Protein AF-A0A415TV42-F1 (afdb_monomer_lite)

Sequence (92 aa):
MTIKQRIFRTNSLMVLFSLVILLLIGGSMISIFKDRFLGWYSDNSKISEKYVDAYQKIENMDFSAGDWEQYAKAVRPYDFHLIVRDENGKEL

Organism: NCBI:txid166486

Foldseek 3Di:
DDPVVVVVVVVVVVVVVVVVVVCVVVVVVVVCCCCVVVVVCVVVVPPQVCPVVLVVVVVPDDVVVVPVVVVQVVNVVSVDGDFDADPVRDTD

Structure (mmCIF, N/CA/C/O backbone):
data_AF-A0A415TV42-F1
#
_entry.id   AF-A0A415TV42-F1
#
loop_
_atom_site.group_PDB
_a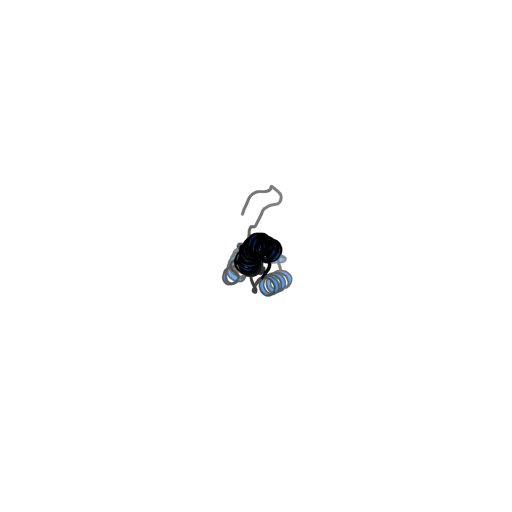tom_site.id
_atom_site.type_symbol
_atom_site.label_atom_id
_atom_site.label_alt_id
_atom_site.label_comp_id
_atom_site.label_asym_id
_atom_site.label_entity_id
_atom_site.label_seq_id
_atom_site.pdbx_PDB_ins_code
_atom_site.Cartn_x
_atom_site.Cartn_y
_atom_site.Cartn_z
_atom_site.occupancy
_atom_site.B_iso_or_equiv
_atom_site.auth_seq_id
_atom_site.auth_comp_id
_atom_site.auth_asym_id
_atom_site.auth_atom_id
_atom_site.pdbx_PDB_model_num
ATOM 1 N N . MET A 1 1 ? -32.907 -9.231 42.054 1.00 63.84 1 MET A N 1
ATOM 2 C CA . MET A 1 1 ? -31.463 -8.987 41.819 1.00 63.84 1 MET A CA 1
ATOM 3 C C . MET A 1 1 ? -30.930 -8.120 42.939 1.00 63.84 1 MET A C 1
ATOM 5 O O . MET A 1 1 ? -31.539 -7.098 43.229 1.00 63.84 1 MET A O 1
ATOM 9 N N . THR A 1 2 ? -29.836 -8.521 43.583 1.00 76.75 2 THR A N 1
ATOM 10 C CA . THR A 1 2 ? -29.212 -7.719 44.643 1.00 76.75 2 THR A CA 1
ATOM 11 C C . THR A 1 2 ? -28.475 -6.525 44.034 1.00 76.75 2 THR A C 1
ATOM 13 O O . THR A 1 2 ? -27.925 -6.609 42.937 1.00 76.75 2 THR A O 1
ATOM 16 N N . ILE A 1 3 ? -28.454 -5.393 44.739 1.00 73.44 3 ILE A N 1
ATOM 17 C CA . ILE A 1 3 ? -27.861 -4.124 44.273 1.00 73.44 3 ILE A CA 1
ATOM 18 C C . ILE A 1 3 ? -26.411 -4.306 43.782 1.00 73.44 3 ILE A C 1
ATOM 20 O O . ILE A 1 3 ? -26.024 -3.735 42.763 1.00 73.44 3 ILE A O 1
ATOM 24 N N . LYS A 1 4 ? -25.643 -5.199 44.423 1.00 72.88 4 LYS A N 1
ATOM 25 C CA . LYS A 1 4 ? -24.267 -5.551 44.032 1.00 72.88 4 LYS A CA 1
ATOM 26 C C . LYS A 1 4 ? -24.164 -6.151 42.620 1.00 72.88 4 LYS A C 1
ATOM 28 O O . LYS A 1 4 ? -23.258 -5.789 41.877 1.00 72.88 4 LYS A O 1
ATOM 33 N N . GLN A 1 5 ? -25.107 -7.007 42.211 1.00 71.38 5 GLN A N 1
ATOM 34 C CA . GLN A 1 5 ? -25.132 -7.588 40.857 1.00 71.38 5 GLN A CA 1
ATOM 35 C C . GLN A 1 5 ? -25.434 -6.540 39.782 1.00 71.38 5 GLN A C 1
ATOM 37 O O . GLN A 1 5 ? -24.939 -6.643 38.661 1.00 71.38 5 GLN A O 1
ATOM 42 N N . ARG A 1 6 ? -26.234 -5.522 40.118 1.00 75.19 6 ARG A N 1
ATOM 43 C CA . ARG A 1 6 ? -26.555 -4.423 39.201 1.00 75.19 6 ARG A CA 1
ATOM 44 C C . ARG A 1 6 ? -25.324 -3.549 38.950 1.00 75.19 6 ARG A C 1
ATOM 46 O O . ARG A 1 6 ? -25.031 -3.253 37.801 1.00 75.19 6 ARG A O 1
ATOM 53 N N . ILE A 1 7 ? -24.570 -3.230 40.005 1.00 77.81 7 ILE A N 1
ATOM 54 C CA . ILE A 1 7 ? -23.315 -2.464 39.919 1.00 77.81 7 ILE A CA 1
ATOM 55 C C . ILE A 1 7 ? -22.258 -3.237 39.122 1.00 77.81 7 ILE A C 1
ATOM 57 O O . ILE A 1 7 ? -21.636 -2.672 38.226 1.00 77.81 7 ILE A O 1
ATOM 61 N N . PHE A 1 8 ? -22.100 -4.537 39.392 1.00 77.06 8 PHE A N 1
ATOM 62 C CA . PHE A 1 8 ? -21.150 -5.381 38.664 1.00 77.06 8 PHE A CA 1
ATOM 63 C C . PHE A 1 8 ? -21.494 -5.470 37.171 1.00 77.06 8 PHE A C 1
ATOM 65 O O . PHE A 1 8 ? -20.622 -5.252 36.336 1.00 77.06 8 PHE A O 1
ATOM 72 N N . ARG A 1 9 ? -22.775 -5.684 36.817 1.00 77.81 9 ARG A N 1
ATOM 73 C CA . ARG A 1 9 ? -23.213 -5.689 35.410 1.00 77.81 9 ARG A CA 1
ATOM 74 C C . ARG A 1 9 ? -22.914 -4.369 34.717 1.00 77.81 9 ARG A C 1
ATOM 76 O O . ARG A 1 9 ? -22.378 -4.415 33.622 1.00 77.81 9 ARG A O 1
ATOM 83 N N . THR A 1 10 ? -23.226 -3.225 35.322 1.00 83.38 10 THR A N 1
ATOM 84 C CA . THR A 1 10 ? -23.003 -1.920 34.680 1.00 83.38 10 THR A CA 1
ATOM 85 C C . THR A 1 10 ? -21.517 -1.624 34.483 1.00 83.38 10 THR A C 1
ATOM 87 O O . THR A 1 10 ? -21.130 -1.160 33.414 1.00 83.38 10 THR A O 1
ATOM 90 N N . ASN A 1 11 ? -20.677 -1.950 35.470 1.00 82.25 11 ASN A N 1
ATOM 91 C CA . ASN A 1 11 ? -19.236 -1.711 35.391 1.00 82.25 11 ASN A CA 1
ATOM 92 C C . ASN A 1 11 ? -18.573 -2.616 34.336 1.00 82.25 11 ASN A C 1
ATOM 94 O O . ASN A 1 11 ? -17.824 -2.145 33.484 1.00 82.25 11 ASN A O 1
ATOM 98 N N . SER A 1 12 ? -18.933 -3.904 34.311 1.00 83.56 12 SER A N 1
ATOM 99 C CA . SER A 1 12 ? -18.489 -4.824 33.260 1.00 83.56 12 SER A CA 1
ATOM 100 C C . SER A 1 12 ? -19.004 -4.426 31.877 1.00 83.56 12 SER A C 1
ATOM 102 O O . SER A 1 12 ? -18.273 -4.580 30.905 1.00 83.56 12 SER A O 1
ATOM 104 N N . LEU A 1 13 ? -20.224 -3.887 31.766 1.00 88.31 13 LEU A N 1
ATOM 105 C CA . LEU A 1 13 ? -20.774 -3.444 30.481 1.00 88.31 13 LEU A CA 1
ATOM 106 C C . LEU A 1 13 ? -19.982 -2.268 29.904 1.00 88.31 13 LEU A C 1
ATOM 108 O O . LEU A 1 13 ? -19.716 -2.239 28.709 1.00 88.31 13 LEU A O 1
ATOM 112 N N . MET A 1 14 ? -19.599 -1.317 30.757 1.00 87.94 14 MET A N 1
ATOM 113 C CA . MET A 1 14 ? -18.858 -0.125 30.349 1.00 87.94 14 MET A CA 1
ATOM 114 C C . MET A 1 14 ? -17.466 -0.492 29.820 1.00 87.94 14 MET A C 1
ATOM 116 O O . MET A 1 14 ? -17.048 -0.001 28.773 1.00 87.94 14 MET A O 1
ATOM 120 N N . VAL A 1 15 ? -16.790 -1.419 30.505 1.00 89.62 15 VAL A N 1
ATOM 121 C CA . VAL A 1 15 ? -15.482 -1.950 30.091 1.00 89.62 15 VAL A CA 1
ATOM 122 C C . VAL A 1 15 ? -15.595 -2.794 28.822 1.00 89.62 15 VAL A C 1
ATOM 124 O O . VAL A 1 15 ? -14.771 -2.669 27.923 1.00 89.62 15 VAL A O 1
ATOM 127 N N . LEU A 1 16 ? -16.627 -3.632 28.708 1.00 89.88 16 LEU A N 1
ATOM 128 C CA . LEU A 1 16 ? -16.851 -4.426 27.501 1.00 89.88 16 LEU A CA 1
ATOM 129 C C . LEU A 1 16 ? -17.086 -3.518 26.287 1.00 89.88 16 LEU A C 1
ATOM 131 O O . LEU A 1 16 ? -16.550 -3.766 25.210 1.00 89.88 16 LEU A O 1
ATOM 135 N N . PHE A 1 17 ? -17.852 -2.443 26.469 1.00 92.06 17 PHE A N 1
ATOM 136 C CA . PHE A 1 17 ? -18.162 -1.501 25.403 1.00 92.06 17 PHE A CA 1
ATOM 137 C C . PHE A 1 17 ? -16.918 -0.750 24.912 1.00 92.06 17 PHE A C 1
ATOM 139 O O . PHE A 1 17 ? -16.723 -0.617 23.704 1.00 92.06 17 PHE A O 1
ATOM 146 N N . SER A 1 18 ? -16.034 -0.320 25.820 1.00 92.31 18 SER A N 1
ATOM 147 C CA . SER A 1 18 ? -14.775 0.324 25.426 1.00 92.31 18 SER A CA 1
ATOM 148 C C . SER A 1 18 ? -13.836 -0.638 24.695 1.00 92.31 18 SER A C 1
ATOM 150 O O . SER A 1 18 ? -13.227 -0.249 23.701 1.00 92.31 18 SER A O 1
ATOM 152 N N . LEU A 1 19 ? -13.778 -1.905 25.114 1.00 92.25 19 LEU A N 1
ATOM 153 C CA . LEU A 1 19 ? -13.014 -2.955 24.434 1.00 92.25 19 LEU A CA 1
ATOM 154 C C . LEU A 1 19 ? -13.515 -3.210 23.009 1.00 92.25 19 LEU A C 1
ATOM 156 O O . LEU A 1 19 ? -12.708 -3.339 22.091 1.00 92.25 19 LEU A O 1
ATOM 160 N N . VAL A 1 20 ? -14.835 -3.240 22.807 1.00 94.31 20 VAL A N 1
ATOM 161 C CA . VAL A 1 20 ? -15.436 -3.409 21.474 1.00 94.31 20 VAL A CA 1
ATOM 162 C C . VAL A 1 20 ? -15.105 -2.223 20.568 1.00 94.31 20 VAL A C 1
ATOM 164 O O . VAL A 1 20 ? -14.712 -2.425 19.421 1.00 94.31 20 VAL A O 1
ATOM 167 N N . ILE A 1 21 ? -15.199 -0.991 21.076 1.00 93.50 21 ILE A N 1
ATOM 168 C CA . ILE A 1 21 ? -14.829 0.208 20.308 1.00 93.50 21 ILE A CA 1
ATOM 169 C C . ILE A 1 21 ? -13.340 0.184 19.947 1.00 93.50 21 ILE A C 1
ATOM 171 O O . ILE A 1 21 ? -12.984 0.445 18.798 1.00 93.50 21 ILE A O 1
ATOM 175 N N . LEU A 1 22 ? -12.474 -0.175 20.897 1.00 94.50 22 LEU A N 1
ATOM 176 C CA . LEU A 1 22 ? -11.036 -0.286 20.662 1.00 94.50 22 LEU A CA 1
ATOM 177 C C . LEU A 1 22 ? -10.727 -1.315 19.565 1.00 94.50 22 LEU A C 1
ATOM 179 O O . LEU A 1 22 ? -9.916 -1.048 18.680 1.00 94.50 22 LEU A O 1
ATOM 183 N N . LEU A 1 23 ? -11.410 -2.464 19.588 1.00 93.00 23 LEU A N 1
ATOM 184 C CA . LEU A 1 23 ? -11.260 -3.511 18.579 1.00 93.00 23 LEU A CA 1
ATOM 185 C C . LEU A 1 23 ? -11.703 -3.028 17.189 1.00 93.00 23 LEU A C 1
ATOM 187 O O . LEU A 1 23 ? -11.018 -3.293 16.205 1.00 93.00 23 LEU A O 1
ATOM 191 N N . LEU A 1 24 ? -12.817 -2.296 17.101 1.00 92.50 24 LEU A N 1
ATOM 192 C CA . LEU A 1 24 ? -13.321 -1.750 15.837 1.00 92.50 24 LEU A CA 1
ATOM 193 C C . LEU A 1 24 ? -12.373 -0.701 15.244 1.00 92.50 24 LEU A C 1
ATOM 195 O O . LEU A 1 24 ? -12.102 -0.721 14.043 1.00 92.50 24 LEU A O 1
ATOM 199 N N . ILE A 1 25 ? -11.829 0.191 16.073 1.00 92.62 25 ILE A N 1
ATOM 200 C CA . ILE A 1 25 ? -10.869 1.210 15.626 1.00 92.62 25 ILE A CA 1
ATOM 201 C C . ILE A 1 25 ? -9.548 0.547 15.210 1.00 92.62 25 ILE A C 1
ATOM 203 O O . ILE A 1 25 ? -9.041 0.814 14.123 1.00 92.62 25 ILE A O 1
ATOM 207 N N . GLY A 1 26 ? -9.013 -0.370 16.020 1.00 89.44 26 GLY A N 1
ATOM 208 C CA . GLY A 1 26 ? -7.771 -1.078 15.696 1.00 89.44 26 GLY A CA 1
ATOM 209 C C . GLY A 1 26 ? -7.900 -1.954 14.446 1.00 89.44 26 GLY A C 1
ATOM 210 O O . GLY A 1 26 ? -7.037 -1.927 13.569 1.00 89.44 26 GLY A O 1
ATOM 211 N N . GLY A 1 27 ? -9.010 -2.683 14.323 1.00 87.75 27 GLY A N 1
ATOM 212 C CA . GLY A 1 27 ? -9.298 -3.529 13.166 1.00 87.75 27 GLY A CA 1
ATOM 213 C C . GLY A 1 27 ? -9.500 -2.727 11.880 1.00 87.75 27 GLY A C 1
ATOM 214 O O . GLY A 1 27 ? -8.94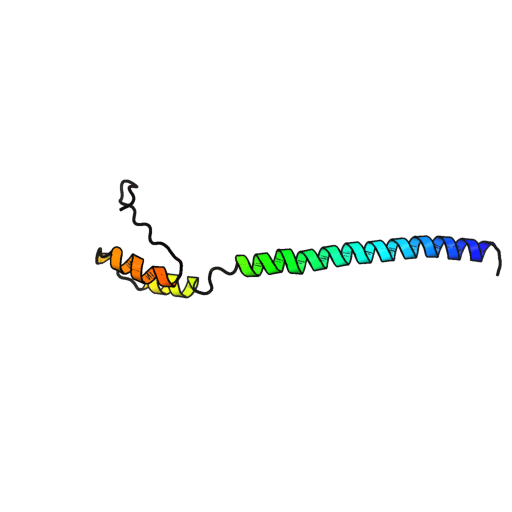3 -3.086 10.842 1.00 87.75 27 GLY A O 1
ATOM 215 N N . SER A 1 28 ? -10.230 -1.608 11.941 1.00 85.44 28 SER A N 1
ATOM 216 C CA . SER A 1 28 ? -10.394 -0.726 10.776 1.00 85.44 28 SER A CA 1
ATOM 217 C C . SER A 1 28 ? -9.072 -0.089 10.346 1.00 85.44 28 SER A C 1
ATOM 219 O O . SER A 1 28 ? -8.787 -0.046 9.151 1.00 85.44 28 SER A O 1
ATOM 221 N N . MET A 1 29 ? -8.220 0.313 11.292 1.00 84.69 29 MET A N 1
ATOM 222 C CA . MET A 1 29 ? -6.893 0.858 10.997 1.00 84.69 29 MET A CA 1
ATOM 223 C C . MET A 1 29 ? -5.992 -0.163 10.283 1.00 84.69 29 MET A C 1
ATOM 225 O O . MET A 1 29 ? -5.327 0.185 9.309 1.00 84.69 29 MET A O 1
ATOM 229 N N . ILE A 1 30 ? -6.026 -1.434 10.698 1.00 82.94 30 ILE A N 1
ATOM 230 C CA . ILE A 1 30 ? -5.300 -2.531 10.036 1.00 82.94 30 ILE A CA 1
ATOM 231 C C . ILE A 1 30 ? -5.855 -2.817 8.635 1.00 82.94 30 ILE A C 1
ATOM 233 O O . ILE A 1 30 ? -5.077 -3.003 7.700 1.00 82.94 30 ILE A O 1
ATOM 237 N N . SER A 1 31 ? -7.180 -2.824 8.465 1.00 80.62 31 SER A N 1
ATOM 238 C CA . SER A 1 31 ? -7.802 -3.044 7.151 1.00 80.62 31 SER A CA 1
ATOM 239 C C . SER A 1 31 ? -7.428 -1.939 6.167 1.00 80.62 31 SER A C 1
ATOM 241 O O . SER A 1 31 ? -6.994 -2.224 5.054 1.00 80.62 31 SER A O 1
ATOM 243 N N . ILE A 1 32 ? -7.520 -0.678 6.601 1.00 79.31 32 ILE A N 1
ATOM 244 C CA . ILE A 1 32 ? -7.145 0.479 5.784 1.00 79.31 32 ILE A CA 1
ATOM 245 C C . ILE A 1 32 ? -5.655 0.425 5.456 1.00 79.31 32 ILE A C 1
ATOM 247 O O . ILE A 1 32 ? -5.287 0.660 4.312 1.00 79.31 32 ILE A O 1
ATOM 251 N N . PHE A 1 33 ? -4.795 0.080 6.416 1.00 80.62 33 PHE A N 1
ATOM 252 C CA . PHE A 1 33 ? -3.366 -0.078 6.161 1.00 80.62 33 PHE A CA 1
ATOM 253 C C . PHE A 1 33 ? -3.085 -1.162 5.110 1.00 80.62 33 PHE A C 1
ATOM 255 O O . PHE A 1 33 ? -2.312 -0.929 4.184 1.00 80.62 33 PHE A O 1
ATOM 262 N N . LYS A 1 34 ? -3.744 -2.322 5.191 1.00 77.81 34 LYS A N 1
ATOM 263 C CA . LYS A 1 34 ? -3.575 -3.393 4.201 1.00 77.81 34 LYS A CA 1
ATOM 264 C C . LYS A 1 34 ? -4.029 -2.949 2.808 1.00 77.81 34 LYS A C 1
ATOM 266 O O . LYS A 1 34 ? -3.279 -3.088 1.849 1.00 77.81 34 LYS A O 1
ATOM 271 N N . ASP A 1 35 ? -5.219 -2.373 2.696 1.00 78.06 35 ASP A N 1
ATOM 272 C CA . ASP A 1 35 ? -5.792 -2.036 1.391 1.00 78.06 35 ASP A CA 1
ATOM 273 C C . ASP A 1 35 ? -5.122 -0.808 0.765 1.00 78.06 35 ASP A C 1
ATOM 275 O O . ASP A 1 35 ? -4.799 -0.806 -0.420 1.00 78.06 35 ASP A O 1
ATOM 279 N N . ARG A 1 36 ? -4.864 0.242 1.555 1.00 73.50 36 ARG A N 1
ATOM 280 C CA . ARG A 1 36 ? -4.240 1.473 1.052 1.00 73.50 36 ARG A CA 1
ATOM 281 C C . ARG A 1 36 ? -2.736 1.367 0.954 1.00 73.50 36 ARG A C 1
ATOM 283 O O . ARG A 1 36 ? -2.202 1.851 -0.027 1.00 73.50 36 ARG A O 1
ATOM 290 N N . PHE A 1 37 ? -2.046 0.818 1.948 1.00 67.56 37 PHE A N 1
ATOM 291 C CA . PHE A 1 37 ? -0.585 0.838 1.954 1.00 67.56 37 PHE A CA 1
ATOM 292 C C . PHE A 1 37 ? -0.019 -0.351 1.188 1.00 67.56 37 PHE A C 1
ATOM 294 O O . PHE A 1 37 ? 0.784 -0.151 0.287 1.00 67.56 37 PHE A O 1
ATOM 301 N N . LEU A 1 38 ? -0.470 -1.576 1.481 1.00 67.56 38 LEU A N 1
ATOM 302 C CA . LEU A 1 38 ? 0.027 -2.757 0.767 1.00 67.56 38 LEU A CA 1
ATOM 303 C C . LEU A 1 38 ? -0.586 -2.893 -0.626 1.00 67.56 38 LEU A C 1
ATOM 305 O O . LEU A 1 38 ? 0.130 -3.300 -1.529 1.00 67.56 38 LEU A O 1
ATOM 309 N N . GLY A 1 39 ? -1.851 -2.513 -0.830 1.00 66.00 39 GLY A N 1
ATOM 310 C CA . GLY A 1 39 ? -2.452 -2.469 -2.168 1.00 66.00 39 GLY A CA 1
ATOM 311 C C . GLY A 1 39 ? -1.762 -1.445 -3.068 1.00 66.00 39 GLY A C 1
ATOM 312 O O . GLY A 1 39 ? -1.228 -1.802 -4.111 1.00 66.00 39 GLY A O 1
ATOM 313 N N . TRP A 1 40 ? -1.656 -0.189 -2.619 1.00 65.38 40 TRP A N 1
ATOM 314 C CA . TRP A 1 40 ? -0.969 0.852 -3.391 1.00 65.38 40 TRP A CA 1
ATOM 315 C C . TRP A 1 40 ? 0.521 0.555 -3.561 1.00 65.38 40 TRP A C 1
ATOM 317 O O . TRP A 1 40 ? 1.032 0.711 -4.663 1.00 65.38 40 TRP A O 1
ATOM 327 N N . TYR A 1 41 ? 1.229 0.090 -2.525 1.00 60.06 41 TYR A N 1
ATOM 328 C CA . TYR A 1 41 ? 2.630 -0.298 -2.683 1.00 60.06 41 TYR A CA 1
ATOM 329 C C . TYR A 1 41 ? 2.758 -1.487 -3.627 1.00 60.06 41 TYR A C 1
ATOM 331 O O . TYR A 1 41 ? 3.552 -1.397 -4.537 1.00 60.06 41 TYR A O 1
ATOM 339 N N . SER A 1 42 ? 1.944 -2.539 -3.514 1.00 60.78 42 SER A N 1
ATOM 340 C CA . SER A 1 42 ? 1.967 -3.665 -4.459 1.00 60.78 42 SER A CA 1
ATOM 341 C C . SER A 1 42 ? 1.663 -3.237 -5.895 1.00 60.78 42 SER A C 1
ATOM 343 O O . SER A 1 42 ? 2.229 -3.806 -6.823 1.00 60.78 42 SER A O 1
ATOM 345 N N . ASP A 1 43 ? 0.778 -2.264 -6.099 1.00 62.03 43 ASP A N 1
ATOM 346 C CA . ASP A 1 43 ? 0.436 -1.770 -7.433 1.00 62.03 43 ASP A CA 1
ATOM 347 C C . ASP A 1 43 ? 1.507 -0.823 -8.001 1.00 62.03 43 ASP A C 1
ATOM 349 O O . ASP A 1 43 ? 1.738 -0.832 -9.205 1.00 62.03 43 ASP A O 1
ATOM 353 N N . ASN A 1 44 ? 2.213 -0.061 -7.156 1.00 59.72 44 ASN A N 1
ATOM 354 C CA . ASN A 1 44 ? 3.295 0.850 -7.568 1.00 59.72 44 ASN A CA 1
ATOM 355 C C . ASN A 1 44 ? 4.696 0.207 -7.523 1.00 59.72 44 ASN A C 1
ATOM 357 O O . ASN A 1 44 ? 5.621 0.697 -8.162 1.00 59.72 44 ASN A O 1
ATOM 361 N N . SER A 1 45 ? 4.870 -0.880 -6.769 1.00 56.03 45 SER A N 1
ATOM 362 C CA . SER A 1 45 ? 6.098 -1.676 -6.648 1.00 56.03 45 SER A CA 1
ATOM 363 C C . SER A 1 45 ? 6.086 -2.892 -7.558 1.00 56.03 45 SER A C 1
ATOM 365 O O . SER A 1 45 ? 7.072 -3.634 -7.580 1.00 56.03 45 SER A O 1
ATOM 367 N N . LYS A 1 46 ? 4.996 -3.130 -8.300 1.00 55.91 46 LYS A N 1
ATOM 368 C CA . LYS A 1 46 ? 5.084 -3.899 -9.536 1.00 55.91 46 LYS A CA 1
ATOM 369 C C . LYS A 1 46 ? 6.069 -3.146 -10.413 1.00 55.91 46 LYS A C 1
ATOM 371 O O . LYS A 1 46 ? 5.713 -2.203 -11.113 1.00 55.91 46 LYS A O 1
ATOM 376 N N . ILE A 1 47 ? 7.330 -3.566 -10.317 1.00 57.09 47 ILE A N 1
ATOM 377 C CA . ILE A 1 47 ? 8.317 -3.408 -11.370 1.00 57.09 47 ILE A CA 1
ATOM 378 C C . ILE A 1 47 ? 7.527 -3.642 -12.652 1.00 57.09 47 ILE A C 1
ATOM 380 O O . ILE A 1 47 ? 6.903 -4.701 -12.759 1.00 57.09 47 ILE A O 1
ATOM 384 N N . SER A 1 48 ? 7.446 -2.599 -13.495 1.00 58.84 48 SER A N 1
ATOM 385 C CA . SER A 1 48 ? 6.631 -2.563 -14.714 1.00 58.84 48 SER A CA 1
ATOM 386 C C . SER A 1 48 ? 6.583 -3.968 -15.289 1.00 58.84 48 SER A C 1
ATOM 388 O O . SER A 1 48 ? 7.639 -4.564 -15.450 1.00 58.84 48 SER A O 1
ATOM 390 N N . GLU A 1 49 ? 5.403 -4.550 -15.508 1.00 60.59 49 GLU A N 1
ATOM 391 C CA . GLU A 1 49 ? 5.254 -5.957 -15.947 1.00 60.59 49 GLU A CA 1
ATOM 392 C C . GLU A 1 49 ? 6.162 -6.282 -17.155 1.00 60.59 49 GLU A C 1
ATOM 394 O O . GLU A 1 49 ? 6.675 -7.381 -17.323 1.00 60.59 49 GLU A O 1
ATOM 399 N N . LYS A 1 50 ? 6.457 -5.227 -17.910 1.00 64.44 50 LYS A N 1
ATOM 400 C CA . LYS A 1 50 ? 7.360 -5.092 -19.045 1.00 64.44 50 LYS A CA 1
ATOM 401 C C . LYS A 1 50 ? 8.863 -5.046 -18.741 1.00 64.44 50 LYS A C 1
ATOM 403 O O . LYS A 1 50 ? 9.650 -4.961 -19.673 1.00 64.44 50 LYS A O 1
ATOM 408 N N . TYR A 1 51 ? 9.294 -5.033 -17.486 1.00 66.62 51 TYR A N 1
ATOM 409 C CA . TYR A 1 51 ? 10.698 -4.919 -17.085 1.00 66.62 51 TYR A CA 1
ATOM 410 C C . TYR A 1 51 ? 11.471 -6.159 -17.490 1.00 66.62 51 TYR A C 1
ATOM 412 O O . TYR A 1 51 ? 12.542 -6.032 -18.063 1.00 66.62 51 TYR A O 1
ATOM 420 N N . VAL A 1 52 ? 10.922 -7.351 -17.240 1.00 70.25 52 VAL A N 1
ATOM 421 C CA . VAL A 1 52 ? 11.572 -8.606 -17.641 1.00 70.25 52 VAL A CA 1
ATOM 422 C C . VAL A 1 52 ? 11.719 -8.644 -19.162 1.00 70.25 52 VAL A C 1
ATOM 424 O O . VAL A 1 52 ? 12.814 -8.888 -19.662 1.00 70.25 52 VAL A O 1
ATOM 427 N N . ASP A 1 53 ? 10.661 -8.276 -19.888 1.00 73.31 53 ASP A N 1
ATOM 428 C CA . ASP A 1 53 ? 10.678 -8.192 -21.350 1.00 73.31 53 ASP A CA 1
ATOM 429 C C . ASP A 1 53 ? 11.676 -7.145 -21.868 1.00 73.31 53 ASP A C 1
ATOM 431 O O . ASP A 1 53 ? 12.407 -7.401 -22.824 1.00 73.31 53 ASP A O 1
ATOM 435 N N . ALA A 1 54 ? 11.743 -5.970 -21.234 1.00 71.69 54 ALA A N 1
ATOM 436 C CA . ALA A 1 54 ? 12.677 -4.907 -21.590 1.00 71.69 54 ALA A CA 1
ATOM 437 C C . ALA A 1 54 ? 14.130 -5.328 -21.334 1.00 71.69 54 ALA A C 1
ATOM 439 O O . ALA A 1 54 ? 14.976 -5.129 -22.203 1.00 71.69 54 ALA A O 1
ATOM 440 N N . TYR A 1 55 ? 14.416 -5.959 -20.192 1.00 71.25 55 TYR A N 1
ATOM 441 C CA . TYR A 1 55 ? 15.744 -6.487 -19.869 1.00 71.25 55 TYR A CA 1
ATOM 442 C C . TYR A 1 55 ? 16.173 -7.570 -20.851 1.00 71.25 55 TYR A C 1
ATOM 444 O O . TYR A 1 55 ? 17.271 -7.494 -21.392 1.00 71.25 55 TYR A O 1
ATOM 452 N N . GLN A 1 56 ? 15.296 -8.525 -21.153 1.00 76.06 56 GLN A N 1
ATOM 453 C CA . GLN A 1 56 ? 15.592 -9.587 -22.108 1.00 76.06 56 GLN A CA 1
ATOM 454 C C . GLN A 1 56 ? 15.777 -9.029 -23.529 1.00 76.06 56 GLN A C 1
ATOM 456 O O . GLN A 1 56 ? 16.623 -9.502 -24.285 1.00 76.06 56 GLN A O 1
ATOM 461 N N . LYS A 1 57 ? 15.030 -7.985 -23.913 1.00 76.06 57 LYS A N 1
ATOM 462 C CA . LYS A 1 57 ? 15.235 -7.277 -25.185 1.00 76.06 57 LYS A CA 1
ATOM 463 C C . LYS A 1 57 ? 16.610 -6.606 -25.229 1.00 76.06 57 LYS A C 1
ATOM 465 O O . LYS A 1 57 ? 17.279 -6.711 -26.247 1.00 76.06 57 LYS A O 1
ATOM 470 N N . ILE A 1 58 ? 17.012 -5.936 -24.146 1.00 75.38 58 ILE A N 1
ATOM 471 C CA . ILE A 1 58 ? 18.301 -5.237 -24.003 1.00 75.38 58 ILE A CA 1
ATOM 472 C C . ILE A 1 58 ? 19.471 -6.224 -24.003 1.00 75.38 58 ILE A C 1
ATOM 474 O O . ILE A 1 58 ? 20.444 -5.983 -24.704 1.00 75.38 58 ILE A O 1
ATOM 478 N N . GLU A 1 59 ? 19.366 -7.354 -23.305 1.00 74.88 59 GLU A N 1
ATOM 479 C CA . GLU A 1 59 ? 20.402 -8.398 -23.270 1.00 74.88 59 GLU A CA 1
ATOM 480 C C . GLU A 1 59 ? 20.680 -9.005 -24.655 1.00 74.88 59 GLU A C 1
ATOM 482 O O . GLU A 1 59 ? 21.819 -9.332 -24.975 1.00 74.88 59 GLU A O 1
ATOM 487 N N . ASN A 1 60 ? 19.654 -9.111 -25.503 1.00 76.12 60 ASN A N 1
ATOM 488 C CA . ASN A 1 60 ? 19.777 -9.651 -26.859 1.00 76.12 6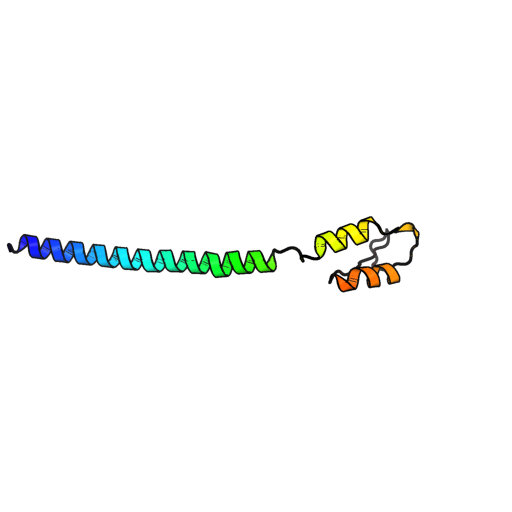0 ASN A CA 1
ATOM 489 C C . ASN A 1 60 ? 20.188 -8.605 -27.916 1.00 76.12 60 ASN A C 1
ATOM 491 O O . ASN A 1 60 ? 20.241 -8.936 -29.102 1.00 76.12 60 ASN A O 1
ATOM 495 N N . MET A 1 61 ? 20.427 -7.346 -27.532 1.00 73.38 61 MET A N 1
ATOM 496 C CA . MET A 1 61 ? 20.848 -6.287 -28.454 1.00 73.38 61 MET A CA 1
ATOM 497 C C . MET A 1 61 ? 22.377 -6.203 -28.540 1.00 73.38 61 MET A C 1
ATOM 499 O O . MET A 1 61 ? 23.077 -6.222 -27.532 1.00 73.38 61 MET A O 1
ATOM 503 N N . ASP A 1 62 ? 22.902 -6.103 -29.764 1.00 69.88 62 ASP A N 1
ATOM 504 C CA . ASP A 1 62 ? 24.341 -5.983 -30.005 1.00 69.88 62 ASP A CA 1
ATOM 505 C C . ASP A 1 62 ? 24.792 -4.517 -29.927 1.00 69.88 62 ASP A C 1
ATOM 507 O O . ASP A 1 62 ? 24.753 -3.754 -30.897 1.00 69.88 62 ASP A O 1
ATOM 511 N N . PHE A 1 63 ? 25.256 -4.111 -28.749 1.00 69.75 63 PHE A N 1
ATOM 512 C CA . PHE A 1 63 ? 25.741 -2.753 -28.492 1.00 69.75 63 PHE A CA 1
ATOM 513 C C . PHE A 1 63 ? 26.998 -2.368 -29.293 1.00 69.75 63 PHE A C 1
ATOM 515 O O . PHE A 1 63 ? 27.410 -1.210 -29.249 1.00 69.75 63 PHE A O 1
ATOM 522 N N . SER A 1 64 ? 27.591 -3.289 -30.063 1.00 66.12 64 SER A N 1
ATOM 523 C CA . SER A 1 64 ? 28.744 -3.008 -30.924 1.00 66.12 64 SER A CA 1
ATOM 524 C C . SER A 1 64 ? 28.394 -2.157 -32.156 1.00 66.12 64 SER A C 1
ATOM 526 O O . SER A 1 64 ? 29.272 -1.501 -32.714 1.00 66.12 64 SER A O 1
ATOM 528 N N . ALA A 1 65 ? 27.116 -2.102 -32.556 1.00 64.94 65 ALA A N 1
ATOM 529 C CA . ALA A 1 65 ? 26.673 -1.410 -33.771 1.00 64.94 65 ALA A CA 1
ATOM 530 C C . ALA A 1 65 ? 26.638 0.133 -33.673 1.00 64.94 65 ALA A C 1
ATOM 532 O O . ALA A 1 65 ? 26.511 0.800 -34.697 1.00 64.94 65 ALA A O 1
ATOM 533 N N . GLY A 1 66 ? 26.733 0.718 -32.469 1.00 65.81 66 GLY A N 1
ATOM 534 C CA . GLY A 1 66 ? 26.779 2.177 -32.266 1.00 65.81 66 GLY A CA 1
ATOM 535 C C . GLY A 1 66 ? 25.505 2.956 -32.639 1.00 65.81 66 GLY A C 1
ATOM 536 O O . GLY A 1 66 ? 25.512 4.185 -32.591 1.00 65.81 66 GLY A O 1
ATOM 537 N N . ASP A 1 67 ? 24.410 2.278 -32.998 1.00 72.50 67 ASP A N 1
ATOM 538 C CA . ASP A 1 67 ? 23.144 2.910 -33.397 1.00 72.50 67 ASP A CA 1
ATOM 539 C C . ASP A 1 67 ? 22.218 3.154 -32.189 1.00 72.50 67 ASP A C 1
ATOM 541 O O . ASP A 1 67 ? 21.198 2.493 -31.970 1.00 72.50 67 ASP A O 1
ATOM 545 N N . TRP A 1 68 ? 22.609 4.123 -31.361 1.00 7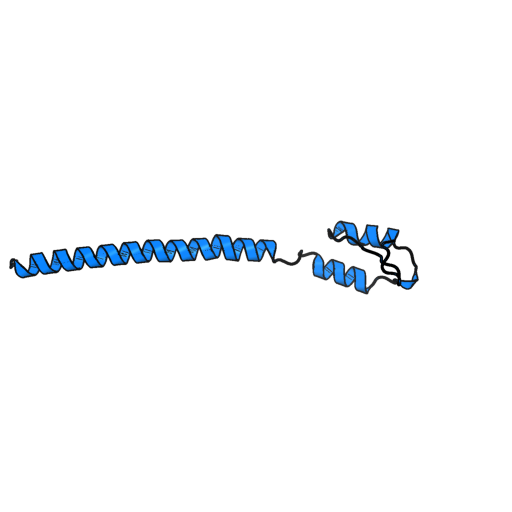4.44 68 TRP A N 1
ATOM 546 C CA . TRP A 1 68 ? 21.912 4.498 -30.125 1.00 74.44 68 TRP A CA 1
ATOM 547 C C . TRP A 1 68 ? 20.475 4.986 -30.352 1.00 74.44 68 TRP A C 1
ATOM 549 O O . TRP A 1 68 ? 19.620 4.827 -29.477 1.00 74.44 68 TRP A O 1
ATOM 559 N N . GLU A 1 69 ? 20.175 5.532 -31.533 1.00 74.06 69 GLU A N 1
ATOM 560 C CA . GLU A 1 69 ? 18.840 6.026 -31.872 1.00 74.06 69 GLU A CA 1
ATOM 561 C C . GLU A 1 69 ? 17.851 4.871 -32.090 1.00 74.06 69 GLU A C 1
ATOM 563 O O . GLU A 1 69 ? 16.697 4.936 -31.645 1.00 74.06 69 GLU A O 1
ATOM 568 N N . GLN A 1 70 ? 18.295 3.780 -32.723 1.00 73.12 70 GLN A N 1
ATOM 569 C CA . GLN A 1 70 ? 17.491 2.563 -32.846 1.00 73.12 70 GLN A CA 1
ATOM 570 C C . GLN A 1 70 ? 17.240 1.910 -31.485 1.00 73.12 70 GLN A C 1
ATOM 572 O O . GLN A 1 70 ? 16.114 1.484 -31.208 1.00 73.12 70 GLN A O 1
ATOM 577 N N . TYR A 1 71 ? 18.237 1.915 -30.599 1.00 73.00 71 TYR A N 1
ATOM 578 C CA . TYR A 1 71 ? 18.090 1.403 -29.237 1.00 73.00 71 TYR A CA 1
ATOM 579 C C . TYR A 1 71 ? 17.115 2.233 -28.399 1.00 73.00 71 TYR A C 1
ATOM 581 O O . TYR A 1 71 ? 16.221 1.675 -27.759 1.00 73.00 71 TYR A O 1
ATOM 589 N N . ALA A 1 72 ? 17.182 3.563 -28.487 1.00 74.19 72 ALA A N 1
ATOM 590 C CA . ALA A 1 72 ? 16.209 4.441 -27.844 1.00 74.19 72 ALA A CA 1
ATOM 591 C C . ALA A 1 72 ? 14.775 4.183 -28.351 1.00 74.19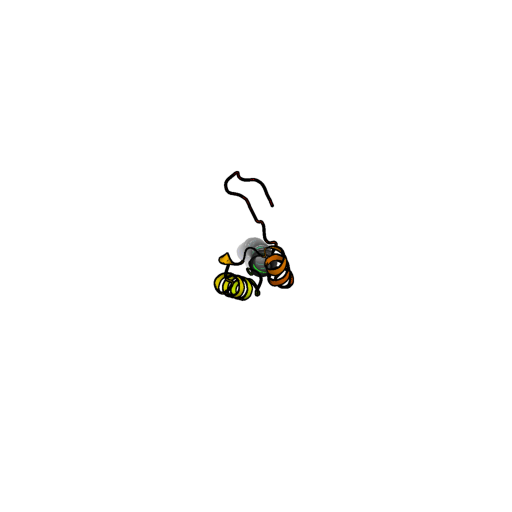 72 ALA A C 1
ATOM 593 O O . ALA A 1 72 ? 13.830 4.150 -27.559 1.00 74.19 72 ALA A O 1
ATOM 594 N N . LYS A 1 73 ? 14.595 3.932 -29.658 1.00 77.44 73 LYS A N 1
ATOM 595 C CA . LYS A 1 73 ? 13.287 3.576 -30.243 1.00 77.44 73 LYS A CA 1
ATOM 596 C C . LYS A 1 73 ? 12.789 2.198 -29.798 1.00 77.44 73 LYS A C 1
ATOM 598 O O . LYS A 1 73 ? 11.585 2.044 -29.608 1.00 77.44 73 LYS A O 1
ATOM 603 N N . ALA A 1 74 ? 13.675 1.221 -29.610 1.00 74.31 74 ALA A N 1
ATOM 604 C CA . ALA A 1 74 ? 13.316 -0.139 -29.199 1.00 74.31 74 ALA A CA 1
ATOM 605 C C . ALA A 1 74 ? 12.882 -0.236 -27.726 1.00 74.31 74 ALA A C 1
ATOM 607 O O . ALA A 1 74 ? 12.076 -1.098 -27.373 1.00 74.31 74 ALA A O 1
ATOM 608 N N . VAL A 1 75 ? 13.404 0.654 -26.881 1.00 72.75 75 VAL A N 1
ATOM 609 C CA . VAL A 1 75 ? 13.188 0.668 -25.427 1.00 72.75 75 VAL A CA 1
ATOM 610 C C . VAL A 1 75 ? 11.984 1.550 -25.028 1.00 72.75 75 VAL A C 1
ATOM 612 O O . VAL A 1 75 ? 11.295 1.266 -24.047 1.00 72.75 75 VAL A O 1
ATOM 615 N N . ARG A 1 76 ? 11.630 2.542 -25.859 1.00 73.75 76 ARG A N 1
ATOM 616 C CA . ARG A 1 76 ? 10.489 3.461 -25.665 1.00 73.75 76 ARG A CA 1
ATOM 617 C C . ARG A 1 76 ? 9.112 2.794 -25.444 1.00 73.75 76 ARG A C 1
ATOM 619 O O . ARG A 1 76 ? 8.365 3.291 -24.605 1.00 73.75 76 ARG A O 1
ATOM 626 N N . PRO A 1 77 ? 8.728 1.688 -26.119 1.00 77.88 77 PRO A N 1
ATOM 627 C CA . PRO A 1 77 ? 7.443 1.004 -25.889 1.00 77.88 77 PRO A CA 1
ATOM 628 C C . PRO A 1 77 ? 7.286 0.384 -24.488 1.00 77.88 77 PRO A C 1
ATOM 630 O O . PRO A 1 77 ? 6.175 0.015 -24.080 1.00 77.88 77 PRO A O 1
ATOM 633 N N . TYR A 1 78 ? 8.400 0.251 -23.767 1.00 69.44 78 TYR A N 1
ATOM 634 C CA . TYR A 1 78 ? 8.459 -0.283 -22.413 1.00 69.44 78 TYR A CA 1
ATOM 635 C C . TYR A 1 78 ? 8.518 0.815 -21.339 1.00 69.44 78 TYR A C 1
ATOM 637 O O . TYR A 1 78 ? 8.642 0.487 -20.164 1.00 69.44 78 TYR A O 1
ATOM 645 N N . ASP A 1 79 ? 8.374 2.087 -21.732 1.00 69.31 79 ASP A N 1
ATOM 646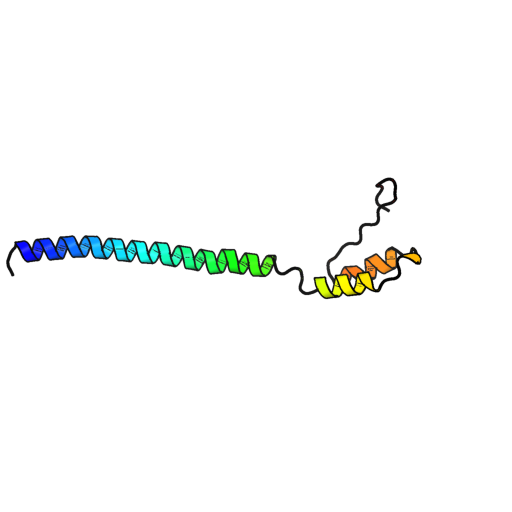 C CA . ASP A 1 79 ? 8.433 3.265 -20.849 1.00 69.31 79 ASP A CA 1
ATOM 647 C C . ASP A 1 79 ? 9.807 3.472 -20.181 1.00 69.31 79 ASP A C 1
ATOM 649 O O . ASP A 1 79 ? 9.939 4.063 -19.113 1.00 69.31 79 ASP A O 1
ATOM 653 N N . PHE A 1 80 ? 10.859 2.971 -20.832 1.00 72.56 80 PHE A N 1
ATOM 654 C CA . PHE A 1 80 ? 12.244 3.157 -20.418 1.00 72.56 80 PHE A CA 1
ATOM 655 C C . PHE A 1 80 ? 12.936 4.190 -21.316 1.00 72.56 80 PHE A C 1
ATOM 657 O O . PHE A 1 80 ? 12.662 4.295 -22.516 1.00 72.56 80 PHE A O 1
ATOM 664 N N . HIS A 1 81 ? 13.879 4.925 -20.729 1.00 74.25 81 HIS A N 1
ATOM 665 C CA . HIS A 1 81 ? 14.720 5.897 -21.419 1.00 74.25 81 HIS A CA 1
ATOM 666 C C . HIS A 1 81 ? 16.164 5.399 -21.455 1.00 74.25 81 HIS A C 1
ATOM 668 O O . HIS A 1 81 ? 16.729 5.042 -20.422 1.00 74.25 81 HIS A O 1
ATOM 674 N N . LEU A 1 82 ? 16.756 5.376 -22.649 1.00 73.81 82 LEU A N 1
ATOM 675 C CA . LEU A 1 82 ? 18.165 5.046 -22.828 1.00 73.81 82 LEU A CA 1
ATOM 676 C C . LEU A 1 82 ? 19.002 6.292 -22.512 1.00 73.81 82 LEU A C 1
ATOM 678 O O . LEU A 1 82 ? 18.793 7.336 -23.126 1.00 73.81 82 LEU A O 1
ATOM 682 N N . ILE A 1 83 ? 19.936 6.182 -21.569 1.00 75.81 83 ILE A N 1
ATOM 683 C CA . ILE A 1 83 ? 20.925 7.225 -21.281 1.00 75.81 83 ILE A CA 1
ATOM 684 C C . ILE A 1 83 ? 22.274 6.692 -21.746 1.00 75.81 83 ILE A C 1
ATOM 686 O O . ILE A 1 83 ? 22.761 5.698 -21.209 1.00 75.81 83 ILE A O 1
ATOM 690 N N . VAL A 1 84 ? 22.863 7.344 -22.747 1.00 71.31 84 VAL A N 1
ATOM 691 C CA . VAL A 1 84 ? 24.200 7.014 -23.244 1.00 71.31 84 VAL A CA 1
ATOM 692 C C . VAL A 1 84 ? 25.171 8.035 -22.676 1.00 71.31 84 VAL A C 1
ATOM 694 O O . VAL A 1 84 ? 24.944 9.241 -22.754 1.00 71.31 84 VAL A O 1
ATOM 697 N N . ARG A 1 85 ? 26.244 7.549 -22.057 1.00 71.94 85 ARG A N 1
ATOM 698 C CA . ARG A 1 85 ? 27.263 8.387 -21.435 1.00 71.94 85 ARG A CA 1
ATOM 699 C C . ARG A 1 85 ? 28.629 7.971 -21.959 1.00 71.94 85 ARG A C 1
ATOM 701 O O . ARG A 1 85 ? 28.951 6.788 -21.944 1.00 71.94 85 ARG A O 1
ATOM 708 N N . ASP A 1 86 ? 29.398 8.948 -22.418 1.00 69.56 86 ASP A N 1
ATOM 709 C CA . ASP A 1 86 ? 30.791 8.760 -22.830 1.00 69.56 86 ASP A CA 1
ATOM 710 C C . ASP A 1 86 ? 31.690 8.449 -21.613 1.00 69.56 86 ASP A C 1
ATOM 712 O O . ASP A 1 86 ? 31.316 8.732 -20.470 1.00 69.56 86 ASP A O 1
ATOM 716 N N . GLU A 1 87 ? 32.900 7.930 -21.836 1.00 69.62 87 GLU A N 1
ATOM 717 C CA . GLU A 1 87 ? 33.895 7.622 -20.790 1.00 69.62 87 GLU A CA 1
ATOM 718 C C . GLU A 1 87 ? 34.216 8.844 -19.906 1.00 69.62 87 GLU A C 1
ATOM 720 O O . GLU A 1 87 ? 34.546 8.713 -18.728 1.00 69.62 87 GLU A O 1
ATOM 725 N N . ASN A 1 88 ? 34.027 10.051 -20.449 1.00 70.62 88 ASN A N 1
ATOM 726 C CA . ASN A 1 88 ? 34.206 11.331 -19.760 1.00 70.62 88 ASN A CA 1
ATOM 727 C C . ASN A 1 88 ? 32.979 11.797 -18.955 1.00 70.62 88 ASN A C 1
ATOM 729 O O . ASN A 1 88 ? 32.955 12.914 -18.437 1.00 70.62 88 ASN A O 1
ATOM 733 N N . GLY A 1 89 ? 31.929 10.982 -18.872 1.00 60.56 89 GLY A N 1
ATOM 734 C CA . GLY A 1 89 ? 30.730 11.284 -18.098 1.00 60.56 89 GLY A CA 1
ATOM 735 C C . GLY A 1 89 ? 29.730 12.221 -18.784 1.00 60.56 89 GLY A C 1
ATOM 736 O O . GLY A 1 89 ? 28.741 12.611 -18.163 1.00 60.56 89 GLY A O 1
ATOM 737 N N . LYS A 1 90 ? 29.964 12.583 -20.049 1.00 61.38 90 LYS A N 1
ATOM 738 C CA . LYS A 1 90 ? 29.091 13.470 -20.823 1.00 61.38 90 LYS A CA 1
ATOM 739 C C . LYS A 1 90 ? 27.964 12.665 -21.470 1.00 61.38 90 LYS A C 1
ATOM 741 O O . LYS A 1 90 ? 28.223 11.619 -22.060 1.00 61.38 90 LYS A O 1
ATOM 746 N N . GLU A 1 91 ? 26.731 13.138 -21.323 1.00 62.94 91 GLU A N 1
ATOM 747 C CA . GLU A 1 91 ? 25.561 12.535 -21.974 1.00 62.94 91 GLU A CA 1
ATOM 748 C C . GLU A 1 91 ? 25.620 12.824 -23.481 1.00 62.94 91 GLU A C 1
ATOM 750 O O . GLU A 1 91 ? 25.910 13.962 -23.875 1.00 62.94 91 GLU A O 1
ATOM 755 N N . LEU A 1 92 ? 25.444 11.773 -24.288 1.00 60.00 92 LEU A N 1
ATOM 756 C CA . LEU A 1 92 ? 25.496 11.795 -25.755 1.00 60.00 92 LEU A CA 1
ATOM 757 C C . LEU A 1 92 ? 24.096 11.907 -26.362 1.00 60.00 92 LEU A C 1
ATOM 759 O O . LEU A 1 92 ? 23.176 11.228 -25.853 1.00 60.00 92 LEU A O 1
#

Secondary structure (DSSP, 8-state):
--HHHHHHHHHHHHHHHHHHHHHHHHHHHHHHIIIIIIHHHHHHSS--TTHHHHHHHHHTS-GGG--HHHHHHHHGGGT-----B-TTS-B-

pLDDT: mean 74.59, std 9.86, range [55.91, 94.5]

Radius of gyration: 30.48 Å; chains: 1; bounding box: 66×23×78 Å